Protein AF-A0A528LBL2-F1 (afdb_monomer_lite)

Foldseek 3Di:
DDLLVVLLVQLVVVLVVDWAALVVSCVSSVHDSVVSVVSVVVCVVVPFQWDDDHPGTIHGDDPPDDDDPPD

Secondary structure (DSSP, 8-state):
--HHHHHHHHHHHHHTTS-B-HHHHHHHHT--HHHHHHHHHHHHHTT--EEEETTTEEEE---S-S-----

pLDDT: mean 83.66, std 13.69, range [43.69, 94.5]

Structure (mmCIF, N/CA/C/O backbone):
data_AF-A0A528LBL2-F1
#
_entry.id   AF-A0A528LBL2-F1
#
loop_
_atom_site.group_PDB
_atom_site.id
_atom_site.type_symbol
_atom_site.label_atom_id
_atom_site.label_alt_id
_atom_site.label_comp_id
_atom_site.label_asym_id
_atom_site.lab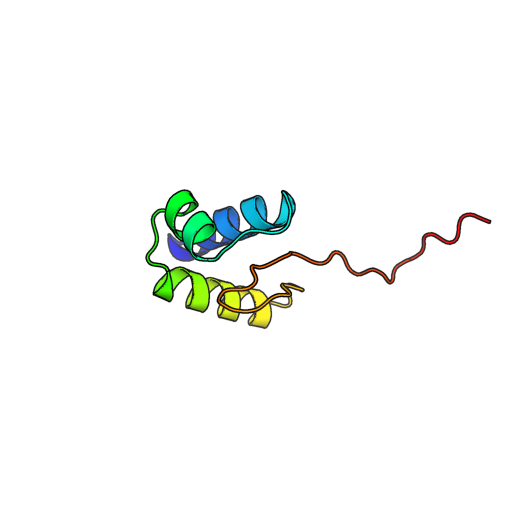el_entity_id
_atom_site.label_seq_id
_atom_site.pdbx_PDB_ins_code
_atom_site.Cartn_x
_atom_site.Cartn_y
_atom_site.Cartn_z
_atom_site.occupancy
_atom_site.B_iso_or_equiv
_atom_site.auth_seq_id
_atom_site.auth_comp_id
_atom_site.auth_asym_id
_atom_site.auth_atom_id
_atom_site.pdbx_PDB_model_num
ATOM 1 N N . MET A 1 1 ? 1.214 3.770 17.732 1.00 64.56 1 MET A N 1
ATOM 2 C CA . MET A 1 1 ? 0.787 3.510 16.333 1.00 64.56 1 MET A CA 1
ATOM 3 C C . MET A 1 1 ? 0.003 2.211 16.288 1.00 64.56 1 MET A C 1
ATOM 5 O O . MET A 1 1 ? 0.407 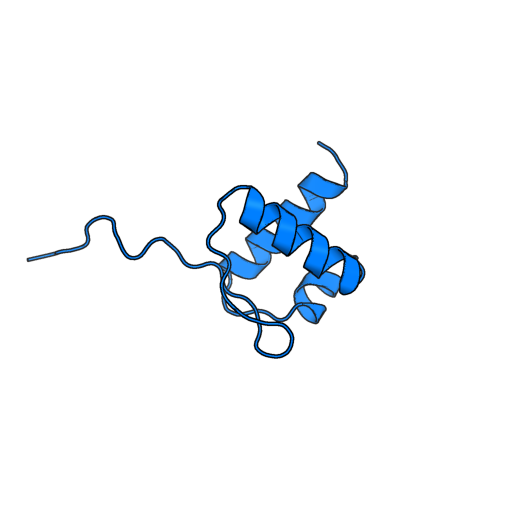1.260 16.946 1.00 64.56 1 MET A O 1
ATOM 9 N N . THR A 1 2 ? -1.109 2.151 15.554 1.00 91.44 2 THR A N 1
ATOM 10 C CA . THR A 1 2 ? -1.898 0.910 15.467 1.00 91.44 2 THR A CA 1
ATOM 11 C C . THR A 1 2 ? -1.192 -0.127 14.585 1.00 91.44 2 THR A C 1
ATOM 13 O O . THR A 1 2 ? -0.409 0.224 13.697 1.00 91.44 2 THR A O 1
ATOM 16 N N . LYS A 1 3 ? -1.494 -1.419 14.785 1.00 87.44 3 LYS A N 1
ATOM 17 C CA . LYS A 1 3 ? -0.990 -2.502 13.916 1.00 87.44 3 LYS A CA 1
ATOM 18 C C . LYS A 1 3 ? -1.341 -2.265 12.438 1.00 87.44 3 LYS A C 1
ATOM 20 O O . LYS A 1 3 ? -0.555 -2.624 11.565 1.00 87.44 3 LYS A O 1
ATOM 25 N N . ALA A 1 4 ? -2.489 -1.637 12.164 1.00 88.06 4 ALA A N 1
ATOM 26 C CA . ALA A 1 4 ? -2.908 -1.264 10.815 1.00 88.06 4 ALA A CA 1
ATOM 27 C C . ALA A 1 4 ? -1.976 -0.210 10.199 1.00 88.06 4 ALA A C 1
ATOM 29 O O . ALA A 1 4 ? -1.456 -0.426 9.108 1.00 88.06 4 ALA A O 1
ATOM 30 N N . THR A 1 5 ? -1.668 0.867 10.929 1.00 91.00 5 THR A N 1
ATOM 31 C CA . THR A 1 5 ? -0.779 1.938 10.447 1.00 91.00 5 THR A CA 1
ATOM 32 C C . THR A 1 5 ? 0.624 1.420 10.113 1.00 91.00 5 THR A C 1
ATOM 34 O O . THR A 1 5 ? 1.178 1.763 9.072 1.00 91.00 5 THR A O 1
ATOM 37 N N . ILE A 1 6 ? 1.189 0.542 10.951 1.00 93.31 6 ILE A N 1
ATOM 38 C CA . ILE A 1 6 ? 2.511 -0.064 10.701 1.00 93.31 6 ILE A CA 1
ATOM 39 C C . ILE A 1 6 ? 2.493 -0.899 9.416 1.00 93.31 6 ILE A C 1
ATOM 41 O O . ILE A 1 6 ? 3.408 -0.825 8.596 1.00 93.31 6 ILE A O 1
ATOM 45 N N . ARG A 1 7 ? 1.440 -1.699 9.229 1.00 93.75 7 ARG A N 1
ATOM 46 C CA . ARG A 1 7 ? 1.277 -2.560 8.057 1.00 93.75 7 ARG A CA 1
ATOM 47 C C . ARG A 1 7 ? 1.153 -1.747 6.768 1.00 93.75 7 ARG A C 1
ATOM 49 O O . ARG A 1 7 ? 1.840 -2.040 5.795 1.00 93.75 7 ARG A O 1
ATOM 56 N N . MET A 1 8 ? 0.350 -0.689 6.795 1.00 92.75 8 MET A N 1
ATOM 57 C CA . MET A 1 8 ? 0.208 0.253 5.685 1.00 92.75 8 MET A CA 1
ATOM 58 C C . MET A 1 8 ? 1.533 0.940 5.351 1.00 92.75 8 MET A C 1
ATOM 60 O O . MET A 1 8 ? 1.895 1.022 4.182 1.00 92.75 8 MET A O 1
ATOM 64 N N . GLY A 1 9 ? 2.311 1.337 6.363 1.00 92.88 9 GLY A N 1
ATOM 65 C CA . GLY A 1 9 ? 3.663 1.860 6.161 1.00 92.88 9 GLY A CA 1
ATOM 66 C C . GLY A 1 9 ? 4.562 0.884 5.394 1.00 92.88 9 GLY A C 1
ATOM 67 O O . GLY A 1 9 ? 5.246 1.287 4.455 1.00 92.88 9 GLY A O 1
ATOM 68 N N . LYS A 1 10 ? 4.506 -0.418 5.711 1.00 92.38 10 LYS A N 1
ATOM 69 C CA . LYS A 1 10 ? 5.246 -1.453 4.963 1.00 92.38 10 LYS A CA 1
ATOM 70 C C . LYS A 1 10 ? 4.782 -1.578 3.510 1.00 92.38 10 LYS A C 1
ATOM 72 O O . LYS A 1 10 ? 5.625 -1.723 2.629 1.00 92.38 10 LYS A O 1
ATOM 77 N N . ILE A 1 11 ? 3.473 -1.496 3.257 1.00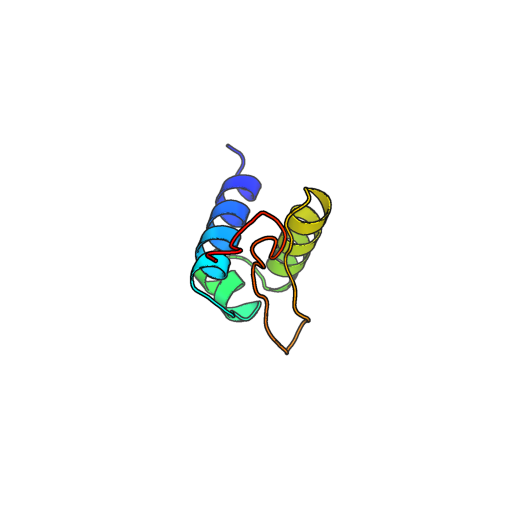 91.62 11 ILE A N 1
ATOM 78 C CA . ILE A 1 11 ? 2.913 -1.507 1.896 1.00 91.62 11 ILE A CA 1
ATOM 79 C C . ILE A 1 11 ? 3.457 -0.320 1.095 1.00 91.62 11 ILE A C 1
ATOM 81 O O . ILE A 1 11 ? 3.952 -0.501 -0.012 1.00 91.62 11 ILE A O 1
ATOM 85 N N . VAL A 1 12 ? 3.449 0.880 1.676 1.00 91.75 12 VAL A N 1
ATOM 86 C CA . VAL A 1 12 ? 3.959 2.094 1.024 1.00 91.75 12 VAL A CA 1
ATOM 87 C C . VAL A 1 12 ? 5.453 1.984 0.724 1.00 91.75 12 VAL A C 1
ATOM 89 O O . VAL A 1 12 ? 5.879 2.301 -0.383 1.00 91.75 12 VAL A O 1
ATOM 92 N N . VAL A 1 13 ? 6.256 1.492 1.672 1.00 92.25 13 VAL A N 1
ATOM 93 C CA . VAL A 1 13 ? 7.696 1.267 1.455 1.00 92.25 13 VAL A CA 1
ATOM 94 C C . VAL A 1 13 ? 7.941 0.277 0.316 1.00 92.25 13 VAL A C 1
ATOM 96 O O . VAL A 1 13 ? 8.858 0.483 -0.473 1.00 92.25 13 VAL A O 1
ATOM 99 N N . ALA A 1 14 ? 7.131 -0.776 0.202 1.00 90.56 14 ALA A N 1
ATOM 100 C CA . ALA A 1 14 ? 7.242 -1.729 -0.895 1.00 90.56 14 ALA A CA 1
ATOM 101 C C . ALA A 1 14 ? 6.858 -1.103 -2.247 1.00 90.56 14 ALA A C 1
ATOM 103 O O . ALA A 1 14 ? 7.606 -1.255 -3.206 1.00 90.56 14 ALA A O 1
ATOM 104 N N . LEU A 1 15 ? 5.770 -0.329 -2.310 1.00 88.88 15 LEU A N 1
ATOM 105 C CA . LEU A 1 15 ? 5.353 0.367 -3.535 1.00 88.88 15 LEU A CA 1
ATOM 106 C C . LEU A 1 15 ? 6.372 1.416 -4.008 1.00 88.88 15 LEU A C 1
ATOM 108 O O . LEU A 1 15 ? 6.506 1.645 -5.206 1.00 88.88 15 LEU A O 1
ATOM 112 N N . ARG A 1 16 ? 7.130 2.032 -3.090 1.00 87.50 16 ARG A N 1
ATOM 113 C CA . ARG A 1 16 ? 8.218 2.967 -3.435 1.00 87.50 16 ARG A CA 1
ATOM 114 C C . ARG A 1 16 ? 9.405 2.299 -4.131 1.00 87.50 16 ARG A C 1
ATOM 116 O O . ARG A 1 16 ? 10.206 3.006 -4.730 1.00 87.50 16 ARG A O 1
ATOM 123 N N . LYS A 1 17 ? 9.544 0.972 -4.042 1.00 86.69 17 LYS A N 1
ATOM 124 C CA . LYS A 1 17 ? 10.617 0.223 -4.717 1.00 86.69 17 LYS A CA 1
ATOM 125 C C . LYS A 1 17 ? 10.281 -0.121 -6.171 1.00 86.69 17 LYS A C 1
ATOM 127 O O . LYS A 1 17 ? 11.153 -0.621 -6.873 1.00 86.69 17 LYS A O 1
ATOM 132 N N . GLY A 1 18 ? 9.047 0.131 -6.608 1.00 84.50 18 GLY A N 1
ATOM 133 C CA . GLY A 1 18 ? 8.566 -0.144 -7.958 1.00 84.50 18 GLY A CA 1
ATOM 134 C C . GLY A 1 18 ? 7.289 -0.984 -7.973 1.00 84.50 18 GLY A C 1
ATOM 135 O O . GLY A 1 18 ? 6.693 -1.283 -6.933 1.00 84.50 18 GLY A O 1
ATOM 136 N N . ILE A 1 19 ? 6.883 -1.379 -9.180 1.00 85.38 19 ILE A N 1
ATOM 137 C CA . ILE A 1 19 ? 5.648 -2.130 -9.432 1.00 85.38 19 ILE A CA 1
ATOM 138 C C . ILE A 1 19 ? 5.672 -3.466 -8.673 1.00 85.38 19 ILE A C 1
ATOM 140 O O . ILE A 1 19 ? 6.573 -4.288 -8.847 1.00 85.38 19 ILE A O 1
ATOM 144 N N . THR A 1 20 ? 4.672 -3.700 -7.820 1.00 90.00 20 THR A N 1
ATOM 145 C CA . THR A 1 20 ? 4.581 -4.889 -6.955 1.00 90.00 20 THR A CA 1
ATOM 146 C C . THR A 1 20 ? 3.154 -5.442 -6.910 1.00 90.00 20 THR A C 1
ATOM 148 O O . THR A 1 20 ? 2.184 -4.694 -6.929 1.00 90.00 20 THR A O 1
ATOM 151 N N . THR A 1 21 ? 2.989 -6.763 -6.816 1.00 91.12 21 THR A N 1
ATOM 152 C CA . THR A 1 21 ? 1.670 -7.420 -6.723 1.00 91.12 21 THR A CA 1
ATOM 153 C C . THR A 1 21 ? 1.119 -7.463 -5.296 1.00 91.12 21 THR A C 1
ATOM 155 O O . THR A 1 21 ? 1.869 -7.395 -4.320 1.00 91.12 21 THR A O 1
ATOM 158 N N . ALA A 1 22 ? -0.202 -7.625 -5.153 1.00 89.88 22 ALA A N 1
ATOM 159 C CA . ALA A 1 22 ? -0.837 -7.757 -3.838 1.00 89.88 22 ALA A CA 1
ATOM 160 C C . ALA A 1 22 ? -0.263 -8.924 -3.021 1.00 89.88 22 ALA A C 1
ATOM 162 O O . ALA A 1 22 ? -0.089 -8.778 -1.816 1.00 89.88 22 ALA A O 1
ATOM 163 N N . ASP A 1 23 ? 0.100 -10.035 -3.663 1.00 90.56 23 ASP A N 1
ATOM 164 C CA . ASP A 1 23 ? 0.678 -11.202 -2.987 1.00 90.56 23 ASP A CA 1
ATOM 165 C C . ASP A 1 23 ? 2.038 -10.892 -2.361 1.00 90.56 23 ASP A C 1
ATOM 167 O O . ASP A 1 23 ? 2.300 -11.229 -1.206 1.00 90.56 23 ASP A O 1
ATOM 171 N N . LYS A 1 24 ? 2.894 -10.168 -3.090 1.00 89.50 24 LYS A N 1
ATOM 172 C CA . LYS A 1 24 ? 4.200 -9.726 -2.583 1.00 89.50 24 LYS A CA 1
ATOM 173 C C . LYS A 1 24 ? 4.042 -8.736 -1.426 1.00 89.50 24 LYS A C 1
ATOM 175 O O . LYS A 1 24 ? 4.761 -8.830 -0.431 1.00 89.50 24 LYS A O 1
ATOM 180 N N . LEU A 1 25 ? 3.077 -7.819 -1.522 1.00 90.12 25 LEU A N 1
ATOM 181 C CA . LEU A 1 25 ? 2.745 -6.882 -0.443 1.00 90.12 25 LEU A CA 1
ATOM 182 C C . LEU A 1 25 ? 2.203 -7.610 0.797 1.00 90.12 25 LEU A C 1
ATOM 184 O O . LEU A 1 25 ? 2.582 -7.281 1.924 1.00 90.12 25 LEU A O 1
ATOM 188 N N . ALA A 1 26 ? 1.350 -8.613 0.604 1.00 92.56 26 ALA A N 1
ATOM 189 C CA . ALA A 1 26 ? 0.795 -9.451 1.661 1.00 92.56 26 ALA A CA 1
ATOM 190 C C . ALA A 1 26 ? 1.902 -10.230 2.388 1.00 92.56 26 ALA A C 1
ATOM 192 O O . ALA A 1 26 ? 2.001 -10.157 3.615 1.00 92.56 26 ALA A O 1
ATOM 193 N N . ALA A 1 27 ? 2.811 -10.860 1.638 1.00 90.81 27 ALA A N 1
ATOM 194 C CA . ALA A 1 27 ? 3.968 -11.565 2.186 1.00 90.81 27 ALA A CA 1
ATOM 195 C C . ALA A 1 27 ? 4.889 -10.632 2.996 1.00 90.81 27 ALA A C 1
ATOM 197 O O . ALA A 1 27 ? 5.221 -10.925 4.146 1.00 90.81 27 ALA A O 1
ATOM 198 N N . ALA A 1 28 ? 5.240 -9.464 2.446 1.00 87.94 28 ALA A N 1
ATOM 199 C CA . ALA A 1 28 ? 6.111 -8.490 3.113 1.00 87.94 28 ALA A CA 1
ATOM 200 C C . ALA A 1 28 ? 5.487 -7.896 4.389 1.00 87.94 28 ALA A C 1
ATOM 202 O O . ALA A 1 28 ? 6.180 -7.565 5.357 1.00 87.94 28 ALA A O 1
ATOM 203 N N . SER A 1 29 ? 4.163 -7.754 4.402 1.00 87.75 29 SER A N 1
ATOM 204 C CA . SER A 1 29 ? 3.421 -7.156 5.510 1.00 87.75 29 SER A CA 1
ATOM 205 C C . SER A 1 29 ? 2.862 -8.181 6.511 1.00 87.75 29 SER A C 1
ATOM 207 O O . SER A 1 29 ? 2.342 -7.771 7.552 1.00 87.75 29 SER A O 1
ATOM 209 N N . ARG A 1 30 ? 3.040 -9.491 6.248 1.00 89.69 30 ARG A N 1
ATOM 210 C CA . ARG A 1 30 ? 2.440 -10.629 6.979 1.00 89.69 30 ARG A CA 1
ATOM 211 C C . ARG A 1 30 ? 0.918 -10.513 7.098 1.00 89.69 30 ARG A C 1
ATOM 213 O O . ARG A 1 30 ? 0.337 -10.763 8.152 1.00 89.69 30 ARG A O 1
ATOM 220 N N . ALA A 1 31 ? 0.287 -10.078 6.018 1.00 91.81 31 ALA A N 1
ATOM 221 C CA . ALA A 1 31 ? -1.150 -9.888 5.915 1.00 91.81 31 ALA A CA 1
ATOM 222 C C . ALA A 1 31 ? -1.749 -10.891 4.933 1.00 91.81 31 ALA A C 1
ATOM 224 O O . ALA A 1 31 ? -1.037 -11.472 4.120 1.00 91.81 31 ALA A O 1
ATOM 225 N N . SER A 1 32 ? -3.069 -11.058 4.966 1.00 94.50 32 SER A N 1
ATOM 226 C CA . SER A 1 32 ? -3.763 -11.721 3.866 1.00 94.50 32 SER A CA 1
ATOM 227 C C . SER A 1 32 ? -3.884 -10.772 2.673 1.00 94.50 32 SER A C 1
ATOM 229 O O . SER A 1 32 ? -4.014 -9.560 2.847 1.00 94.50 32 SER A O 1
ATOM 231 N N . VAL A 1 33 ? -3.935 -11.325 1.461 1.00 92.12 33 VAL A N 1
ATOM 232 C CA . VAL A 1 33 ? -4.144 -10.560 0.217 1.00 92.12 33 VAL A CA 1
ATOM 233 C C . VAL A 1 33 ? -5.417 -9.705 0.296 1.00 92.12 33 VAL A C 1
ATOM 235 O O . VAL A 1 33 ? -5.423 -8.532 -0.073 1.00 92.12 33 VAL A O 1
ATOM 238 N N . ARG A 1 34 ? -6.491 -10.250 0.887 1.00 93.31 34 ARG A N 1
ATOM 239 C CA . ARG A 1 34 ? -7.743 -9.518 1.137 1.00 93.31 34 ARG A CA 1
ATOM 240 C C . ARG A 1 34 ? -7.535 -8.299 2.039 1.00 93.31 34 ARG A C 1
ATOM 242 O O . ARG A 1 34 ? -8.099 -7.241 1.762 1.00 93.31 34 ARG A O 1
ATOM 249 N N . GLN A 1 35 ? -6.736 -8.430 3.101 1.00 94.38 35 GLN A N 1
ATOM 250 C CA . GLN A 1 35 ? -6.411 -7.305 3.977 1.00 94.38 35 GLN A CA 1
ATOM 251 C C . GLN A 1 35 ? -5.528 -6.281 3.261 1.00 94.38 35 GLN A C 1
ATOM 253 O O . GLN A 1 35 ? -5.753 -5.085 3.411 1.00 94.38 35 GLN A O 1
ATOM 258 N N . THR A 1 36 ? -4.590 -6.729 2.427 1.00 92.81 36 THR A N 1
ATOM 259 C CA . THR A 1 36 ? -3.772 -5.847 1.591 1.00 92.81 36 THR A CA 1
ATOM 260 C C . THR A 1 36 ? -4.631 -5.001 0.654 1.00 92.81 36 THR A C 1
ATOM 262 O O . THR A 1 36 ? -4.413 -3.796 0.570 1.00 92.81 36 THR A O 1
ATOM 265 N N . TYR A 1 37 ? -5.661 -5.566 0.015 1.00 92.38 37 TYR A N 1
ATOM 266 C CA . TYR A 1 37 ? -6.594 -4.770 -0.793 1.00 92.38 37 TYR A CA 1
ATOM 267 C C . TYR A 1 37 ? -7.358 -3.730 0.030 1.00 92.38 37 TYR A C 1
ATOM 269 O O . TYR A 1 37 ? -7.527 -2.600 -0.425 1.00 92.38 37 TYR A O 1
ATOM 277 N N . ARG A 1 38 ? -7.799 -4.083 1.246 1.00 93.12 38 ARG A N 1
ATOM 278 C CA . ARG A 1 38 ? -8.448 -3.127 2.160 1.00 93.12 38 ARG A CA 1
ATOM 279 C C . ARG A 1 38 ? -7.501 -1.994 2.538 1.00 93.12 38 ARG A C 1
ATOM 281 O O . ARG A 1 38 ? -7.893 -0.838 2.452 1.00 93.12 38 ARG A O 1
ATOM 288 N N . ASP A 1 39 ? -6.258 -2.318 2.877 1.00 93.75 39 ASP A N 1
ATOM 289 C CA . ASP A 1 39 ? -5.249 -1.323 3.226 1.00 93.75 39 ASP A CA 1
ATOM 290 C C . ASP A 1 39 ? -4.928 -0.410 2.034 1.00 93.75 39 ASP A C 1
ATOM 292 O O . ASP A 1 39 ? -4.849 0.801 2.210 1.00 93.75 39 ASP A O 1
ATOM 296 N N . ILE A 1 40 ? -4.810 -0.954 0.815 1.00 91.00 40 ILE A N 1
ATOM 297 C CA . ILE A 1 40 ? -4.631 -0.164 -0.415 1.00 91.00 40 ILE A CA 1
ATOM 298 C C . ILE A 1 40 ? -5.830 0.765 -0.635 1.00 91.00 40 ILE A C 1
ATOM 300 O O . ILE A 1 40 ? -5.637 1.936 -0.952 1.00 91.00 40 ILE A O 1
ATOM 304 N N . ALA A 1 41 ? -7.060 0.281 -0.448 1.00 92.06 41 ALA A N 1
ATOM 305 C CA . ALA A 1 41 ? -8.255 1.112 -0.568 1.00 92.06 41 ALA A CA 1
ATOM 306 C C . ALA A 1 41 ? -8.258 2.252 0.463 1.00 92.06 41 ALA A C 1
ATOM 308 O O . ALA A 1 41 ? -8.557 3.390 0.109 1.00 92.06 41 ALA A O 1
ATOM 309 N N . THR A 1 42 ? -7.866 1.983 1.709 1.00 93.56 42 THR A N 1
ATOM 310 C CA . THR A 1 42 ? -7.735 3.024 2.736 1.00 93.56 42 THR A CA 1
ATOM 311 C C . THR A 1 42 ? -6.602 4.005 2.420 1.00 93.56 42 THR A C 1
ATOM 313 O O . THR A 1 42 ? -6.794 5.207 2.555 1.00 93.56 42 THR A O 1
ATOM 316 N N . LEU A 1 43 ? -5.452 3.538 1.923 1.00 91.56 43 LEU A N 1
ATOM 317 C CA . LEU A 1 43 ? -4.360 4.411 1.475 1.00 91.56 43 LEU A CA 1
ATOM 318 C C . LEU A 1 43 ? -4.800 5.335 0.327 1.00 91.56 43 LEU A C 1
ATOM 320 O O . LEU A 1 43 ? -4.455 6.516 0.329 1.00 91.56 43 LEU A O 1
ATOM 324 N N . LYS A 1 44 ? -5.600 4.825 -0.619 1.00 90.62 44 LYS A N 1
ATOM 325 C CA . LYS A 1 44 ? -6.213 5.633 -1.686 1.00 90.62 44 LYS A CA 1
ATOM 326 C C . LYS A 1 44 ? -7.180 6.678 -1.125 1.00 90.62 44 LYS A C 1
ATOM 328 O O . LYS A 1 44 ? -7.123 7.829 -1.539 1.00 90.62 44 LYS A O 1
ATOM 333 N N . GLN A 1 45 ? -8.025 6.305 -0.160 1.00 92.94 45 GLN A N 1
ATOM 334 C CA . GLN A 1 45 ? -8.937 7.241 0.517 1.00 92.94 45 GLN A CA 1
ATOM 335 C C . GLN A 1 45 ? -8.187 8.347 1.270 1.00 92.94 45 GLN A C 1
ATOM 337 O O . GLN A 1 45 ? -8.659 9.475 1.332 1.00 92.94 45 GLN A O 1
ATOM 342 N N . TRP A 1 46 ? -7.001 8.048 1.801 1.00 91.06 46 TRP A N 1
ATOM 343 C CA . TRP A 1 46 ? -6.118 9.034 2.431 1.00 91.06 46 TRP A CA 1
ATOM 344 C C . TRP A 1 46 ? -5.336 9.899 1.430 1.00 91.06 46 TRP A C 1
ATOM 346 O O . TRP A 1 46 ? -4.523 10.722 1.842 1.00 91.06 46 TRP A O 1
ATOM 356 N N . GLY A 1 47 ? -5.569 9.738 0.124 1.00 90.25 47 GLY A N 1
ATOM 357 C CA . GLY A 1 47 ? -4.995 10.588 -0.919 1.00 90.25 47 GLY A CA 1
ATOM 358 C C . GLY A 1 47 ? -3.689 10.078 -1.529 1.00 90.25 47 GLY A C 1
ATOM 359 O O . GLY A 1 47 ? -3.047 10.816 -2.276 1.00 90.25 47 GLY A O 1
ATOM 360 N N . MET A 1 48 ? -3.271 8.834 -1.259 1.00 89.44 48 MET A N 1
ATOM 361 C CA . MET A 1 48 ? -2.126 8.258 -1.971 1.00 89.44 48 MET A CA 1
ATOM 362 C C . MET A 1 48 ? -2.485 7.894 -3.413 1.00 89.44 48 MET A C 1
ATOM 364 O O . MET A 1 48 ? -3.452 7.176 -3.671 1.00 89.44 48 MET A O 1
ATOM 368 N N . LEU A 1 49 ? -1.636 8.319 -4.351 1.00 88.94 49 LEU A N 1
ATOM 369 C CA . LEU A 1 49 ? -1.736 7.999 -5.776 1.00 88.94 49 LEU A CA 1
ATOM 370 C C . LEU A 1 49 ? -1.196 6.594 -6.059 1.00 88.94 49 LEU A C 1
ATOM 372 O O . LEU A 1 49 ? -0.131 6.413 -6.646 1.00 88.94 49 LEU A O 1
ATOM 376 N N . ILE A 1 50 ? -1.924 5.589 -5.581 1.00 89.44 50 ILE A N 1
ATOM 377 C CA . ILE A 1 50 ? -1.630 4.189 -5.876 1.00 89.44 50 ILE A CA 1
ATOM 378 C C . ILE A 1 50 ? -2.395 3.804 -7.136 1.00 89.44 50 ILE A C 1
ATOM 380 O O . ILE A 1 50 ? -3.629 3.753 -7.145 1.00 89.44 50 ILE A O 1
ATOM 384 N N . GLU A 1 51 ? -1.659 3.491 -8.186 1.00 85.06 51 GLU A N 1
ATOM 385 C CA . GLU A 1 51 ? -2.210 2.974 -9.426 1.00 85.06 51 GLU A CA 1
ATOM 386 C C . GLU A 1 51 ? -2.036 1.466 -9.532 1.00 85.06 51 GLU A C 1
ATOM 388 O O . GLU A 1 51 ? -1.314 0.850 -8.747 1.00 85.06 51 GLU A O 1
ATOM 393 N N . GLY A 1 52 ? -2.751 0.875 -10.486 1.00 82.00 52 GLY A N 1
ATOM 394 C CA . GLY A 1 52 ? -2.731 -0.557 -10.734 1.00 82.00 52 GLY A CA 1
ATOM 395 C C . GLY A 1 52 ? -3.999 -1.288 -10.297 1.00 82.00 52 GLY A C 1
ATOM 396 O O . GLY A 1 52 ? -4.858 -0.750 -9.585 1.00 82.00 52 GLY A O 1
ATOM 397 N N . SER A 1 53 ? -4.103 -2.531 -10.761 1.00 77.56 53 SER A N 1
ATOM 398 C CA . SER A 1 53 ? -5.272 -3.40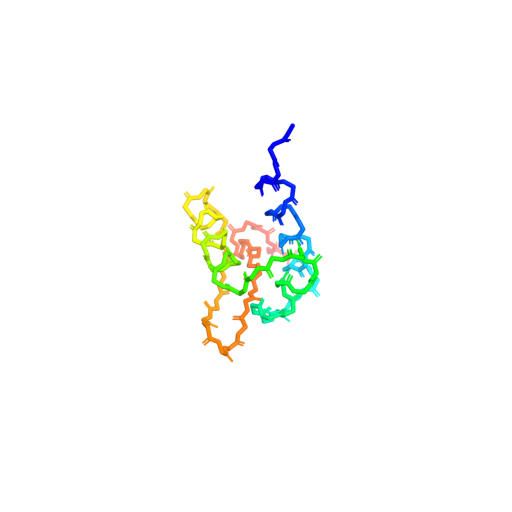2 -10.611 1.00 77.56 53 SER A CA 1
ATOM 399 C C . SER A 1 53 ? -4.862 -4.765 -10.063 1.00 77.56 53 SER A C 1
ATOM 401 O O . SER A 1 53 ? -3.713 -5.196 -10.206 1.00 77.56 53 SER A O 1
ATOM 403 N N . ALA A 1 54 ? -5.813 -5.469 -9.448 1.00 76.44 54 ALA A N 1
ATOM 404 C CA . ALA A 1 54 ? -5.598 -6.848 -9.023 1.00 76.44 54 ALA A CA 1
ATOM 405 C C . ALA A 1 54 ? -5.154 -7.701 -10.226 1.00 76.44 54 ALA A C 1
ATOM 407 O O . ALA A 1 54 ? -5.734 -7.601 -11.302 1.00 76.44 54 ALA A O 1
ATOM 408 N N . GLY A 1 55 ? -4.090 -8.488 -10.058 1.00 73.94 55 GLY A N 1
ATOM 409 C CA . GLY A 1 55 ? -3.501 -9.299 -11.131 1.00 73.94 55 GLY A CA 1
ATOM 410 C C . GLY A 1 55 ? -2.514 -8.569 -12.055 1.00 73.94 55 GLY A C 1
ATOM 411 O O . GLY A 1 55 ? -1.666 -9.232 -12.639 1.00 73.94 55 GLY A O 1
ATOM 412 N N . LEU A 1 56 ? -2.546 -7.233 -12.137 1.00 78.44 56 LEU A N 1
ATOM 413 C CA . LEU A 1 56 ? -1.597 -6.437 -12.941 1.00 78.44 56 LEU A CA 1
ATOM 414 C C . LEU A 1 56 ? -0.446 -5.852 -12.109 1.00 78.44 56 LEU A C 1
ATOM 416 O O . LEU A 1 56 ? 0.622 -5.558 -12.638 1.00 78.44 56 LEU A O 1
ATOM 420 N N . GLY A 1 57 ? -0.646 -5.724 -10.795 1.00 83.94 57 GLY A N 1
ATOM 421 C CA . GLY A 1 57 ? 0.313 -5.100 -9.887 1.00 83.94 57 GLY A CA 1
ATOM 422 C C . GLY A 1 57 ? -0.085 -3.675 -9.525 1.00 83.94 57 GLY A C 1
ATOM 423 O O . GLY A 1 57 ? -1.029 -3.118 -10.079 1.00 83.94 57 GLY A O 1
ATOM 424 N N . TYR A 1 58 ? 0.619 -3.124 -8.544 1.00 87.62 58 TYR A N 1
ATOM 425 C CA . TYR A 1 58 ? 0.397 -1.809 -7.964 1.00 87.62 58 TYR A CA 1
ATOM 426 C C . TYR A 1 58 ? 1.680 -0.993 -7.993 1.00 87.62 58 TYR A C 1
ATOM 428 O O . TYR A 1 58 ? 2.763 -1.518 -7.729 1.00 87.62 58 TYR A O 1
ATOM 436 N N . GLU A 1 59 ? 1.536 0.301 -8.241 1.00 85.12 59 GLU A N 1
ATOM 437 C CA . GLU A 1 59 ? 2.630 1.263 -8.258 1.00 85.12 59 GLU A CA 1
ATOM 438 C C . GLU A 1 59 ? 2.229 2.520 -7.494 1.00 85.12 59 GLU A C 1
ATOM 440 O O . GLU A 1 59 ? 1.087 2.979 -7.577 1.00 85.12 59 GLU A O 1
ATOM 445 N N . LEU A 1 60 ? 3.169 3.093 -6.743 1.00 85.31 60 LEU A N 1
ATOM 446 C CA . LEU A 1 60 ? 2.985 4.428 -6.193 1.00 85.31 60 LEU A CA 1
ATOM 447 C C . LEU A 1 60 ? 3.432 5.448 -7.240 1.00 85.31 60 LEU A C 1
ATOM 449 O O . LEU A 1 60 ? 4.632 5.630 -7.450 1.00 85.31 60 LEU A O 1
ATOM 453 N N . ARG A 1 61 ? 2.483 6.154 -7.860 1.00 79.69 61 ARG A N 1
ATOM 454 C CA . ARG A 1 61 ? 2.832 7.281 -8.722 1.00 79.69 61 ARG A CA 1
ATOM 455 C C . ARG A 1 61 ? 3.239 8.470 -7.865 1.00 79.69 61 ARG A C 1
ATOM 457 O O . ARG A 1 61 ? 2.477 8.970 -7.038 1.00 79.69 61 ARG A O 1
ATOM 464 N N . VAL A 1 62 ? 4.434 8.987 -8.123 1.00 67.44 62 VAL A N 1
ATOM 465 C CA . VAL A 1 62 ? 4.769 10.359 -7.740 1.00 67.44 62 VAL A CA 1
ATOM 466 C C . VAL A 1 62 ? 3.935 11.278 -8.634 1.00 67.44 62 VAL A C 1
ATOM 468 O O . VAL A 1 62 ? 3.804 11.002 -9.828 1.00 67.44 62 VAL A O 1
ATOM 471 N N . ARG A 1 63 ? 3.341 12.351 -8.089 1.00 58.62 63 ARG A N 1
ATOM 472 C CA . ARG A 1 63 ? 2.660 13.368 -8.911 1.00 58.62 63 ARG A CA 1
ATOM 473 C C . ARG A 1 63 ? 3.626 13.836 -10.000 1.00 58.62 63 ARG A C 1
ATOM 475 O O . ARG A 1 63 ? 4.512 14.643 -9.733 1.00 58.62 63 ARG A O 1
ATOM 482 N N . LYS A 1 64 ? 3.439 13.371 -11.234 1.00 55.38 64 LYS A N 1
ATOM 483 C CA . LYS A 1 64 ? 4.104 13.933 -12.410 1.00 55.38 64 LYS A CA 1
ATOM 484 C C . LYS A 1 64 ? 3.380 15.242 -12.731 1.00 55.38 64 LYS A C 1
ATOM 486 O O . LYS A 1 64 ? 2.477 15.267 -13.554 1.00 55.38 64 LYS A O 1
ATOM 491 N N . GLY A 1 65 ? 3.657 16.285 -11.949 1.00 52.38 65 GLY A N 1
ATOM 492 C CA . GLY A 1 65 ? 2.894 17.535 -12.009 1.00 52.38 65 GLY A CA 1
ATOM 493 C C . GLY A 1 65 ? 3.324 18.625 -11.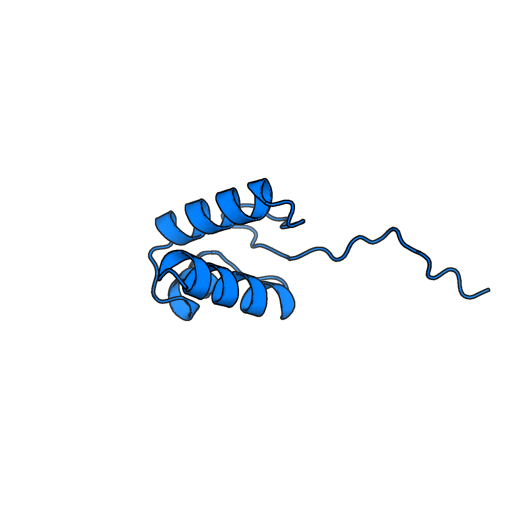029 1.00 52.38 65 GLY A C 1
ATOM 494 O O . GLY A 1 65 ? 2.482 19.405 -10.599 1.00 52.38 65 GLY A O 1
ATOM 495 N N . ALA A 1 66 ? 4.602 18.673 -10.653 1.00 52.19 66 ALA A N 1
ATOM 496 C CA . ALA A 1 66 ? 5.212 19.848 -10.035 1.00 52.19 66 ALA A CA 1
ATOM 497 C C . ALA A 1 66 ? 6.647 19.981 -10.572 1.00 52.19 66 ALA A C 1
ATOM 499 O O . ALA A 1 66 ? 7.548 19.306 -10.094 1.00 52.19 66 ALA A O 1
ATOM 500 N N . GLY A 1 67 ? 6.799 20.775 -11.637 1.00 50.84 67 GLY A N 1
ATOM 501 C CA . GLY A 1 67 ? 8.045 21.395 -12.104 1.00 50.84 67 GLY A CA 1
ATOM 502 C C . GLY A 1 67 ? 9.300 20.527 -12.223 1.00 50.84 67 GLY A C 1
ATOM 503 O O . GLY A 1 67 ? 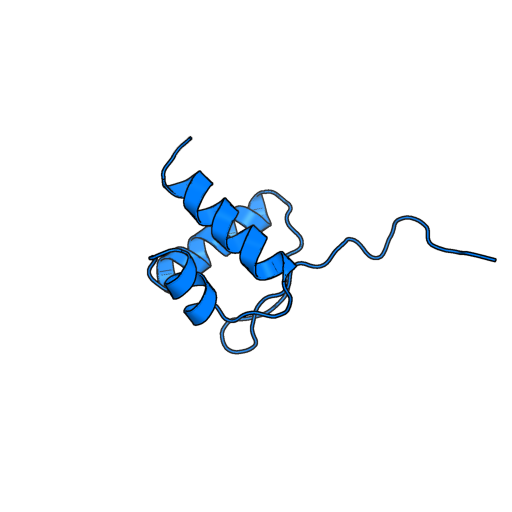10.121 20.528 -11.320 1.00 50.84 67 GLY A O 1
ATOM 504 N N . LEU A 1 68 ? 9.521 19.923 -13.393 1.00 54.44 68 LEU A N 1
ATOM 505 C CA . LEU A 1 68 ? 10.869 19.728 -13.946 1.00 54.44 68 LEU A CA 1
ATOM 506 C C . LEU A 1 68 ? 10.826 20.067 -15.443 1.00 54.44 68 LEU A C 1
ATOM 508 O O . LEU A 1 68 ? 10.996 19.211 -16.304 1.00 54.44 68 LEU A O 1
ATOM 512 N N . HIS A 1 69 ? 10.535 21.335 -15.739 1.00 43.72 69 HIS A N 1
ATOM 513 C CA . HIS A 1 69 ? 11.083 21.975 -16.930 1.00 43.72 69 HIS A CA 1
ATOM 514 C C . HIS A 1 69 ? 12.480 22.460 -16.533 1.00 43.72 69 HIS A C 1
ATOM 516 O O . HIS A 1 69 ? 12.617 23.544 -15.977 1.00 43.72 69 HIS A O 1
ATOM 522 N N . HIS A 1 70 ? 13.499 21.632 -16.758 1.00 43.69 70 HIS A N 1
ATOM 523 C CA . HIS A 1 70 ? 14.831 22.172 -17.004 1.00 43.69 70 HIS A CA 1
ATOM 524 C C . HIS A 1 70 ? 14.861 22.536 -18.488 1.00 43.69 70 HIS A C 1
ATOM 526 O O . HIS A 1 70 ? 14.999 21.659 -19.341 1.00 43.69 70 HIS A O 1
ATOM 532 N N . GLY A 1 71 ? 14.582 23.810 -18.765 1.00 50.03 71 GLY A N 1
ATOM 533 C CA . GLY A 1 71 ? 15.174 24.498 -19.909 1.00 50.03 71 GLY A CA 1
ATOM 534 C C . GLY A 1 71 ? 16.571 24.978 -19.547 1.00 50.03 71 GLY A C 1
ATOM 535 O O . GLY A 1 71 ? 16.871 25.027 -18.327 1.00 50.03 71 GLY A O 1
#

Sequence (71 aa):
MTKATIRMGKIVVALRKGITTADKLAAASRASVRQTYRDIATLKQWGMLIEGSAGLGYELRVRKGAGLHHG

Radius of gyration: 13.17 Å; chains: 1; bounding box: 24×36×36 Å